Protein AF-A0AAV6DLA9-F1 (afdb_monomer_lite)

Secondary structure (DSSP, 8-state):
-PPP-----HHHHHHHHHHTT-PPPGGGHHHHHHHHHHHHHHHHHS-TTTS-PPPP-------S---------------

pLDDT: mean 76.75, std 19.41, range [39.91, 97.62]

Sequence (79 aa):
MAEPSVDITLDEVRERARLAGLPIPENRLAMVRGFLLNALRPIRALDSRTVRTLEPAVVFHPLGPPQGGEAGGGPEAAR

Foldseek 3Di:
DPDPPPQCDLVNQQVVCVVVVNHDDPVCSVVVSVVCCVVCVVVVVDPPVPDDDDDDPDDDDPPDDPPDDDDDDDDDDDD

Radius of gyration: 24.99 Å; chains: 1; bounding box: 70×58×29 Å

Structure (mmCIF, N/CA/C/O backbone):
data_AF-A0AAV6DLA9-F1
#
_entry.id   AF-A0AAV6DLA9-F1
#
loop_
_atom_site.group_PDB
_atom_site.id
_atom_site.type_symbol
_atom_site.label_atom_id
_atom_site.label_alt_id
_atom_site.label_comp_id
_atom_site.label_asym_id
_atom_site.label_entity_id
_atom_site.label_seq_id
_atom_site.pdbx_PDB_ins_code
_atom_site.Cartn_x
_atom_site.Cartn_y
_atom_site.Cartn_z
_atom_site.occupancy
_atom_site.B_iso_or_equiv
_atom_site.auth_seq_id
_atom_site.auth_comp_id
_atom_site.auth_asym_id
_atom_site.auth_atom_id
_atom_site.pdbx_PDB_model_num
ATOM 1 N N . MET A 1 1 ? 9.495 -23.735 -3.452 1.00 41.84 1 MET A N 1
ATOM 2 C CA . MET A 1 1 ? 9.121 -22.954 -2.254 1.00 41.84 1 MET A CA 1
ATOM 3 C C . MET A 1 1 ? 8.183 -21.860 -2.728 1.00 41.84 1 MET A C 1
ATOM 5 O O . MET A 1 1 ? 8.594 -21.101 -3.593 1.00 41.84 1 MET A O 1
ATOM 9 N N . ALA A 1 2 ? 6.924 -21.852 -2.287 1.00 43.44 2 ALA A N 1
ATOM 10 C CA . ALA A 1 2 ? 6.000 -20.770 -2.624 1.00 43.44 2 ALA A CA 1
ATOM 11 C C . ALA A 1 2 ? 6.491 -19.495 -1.927 1.00 43.44 2 ALA A C 1
ATOM 13 O O . ALA A 1 2 ? 6.713 -19.514 -0.716 1.00 43.44 2 ALA A O 1
ATOM 14 N N . GLU A 1 3 ? 6.735 -18.430 -2.690 1.00 48.84 3 GLU A N 1
ATOM 15 C CA . GLU A 1 3 ? 7.053 -17.121 -2.120 1.00 48.84 3 GLU A CA 1
ATOM 16 C C . GLU A 1 3 ? 5.883 -16.711 -1.207 1.00 48.84 3 GLU A C 1
ATOM 18 O O . GLU A 1 3 ? 4.724 -16.887 -1.601 1.00 48.84 3 GLU A O 1
ATOM 23 N N . PRO A 1 4 ? 6.138 -16.238 0.027 1.00 48.06 4 PRO A N 1
ATOM 24 C CA . PRO A 1 4 ? 5.063 -15.839 0.919 1.00 48.06 4 PRO A CA 1
ATOM 25 C C . PRO A 1 4 ? 4.293 -14.721 0.226 1.00 48.06 4 PRO A C 1
ATOM 27 O O . PRO A 1 4 ? 4.846 -13.658 -0.056 1.00 48.06 4 PRO A O 1
ATOM 30 N N . SER A 1 5 ? 3.021 -14.960 -0.086 1.00 55.69 5 SER A N 1
ATOM 31 C CA . SER A 1 5 ? 2.132 -13.905 -0.546 1.00 55.69 5 SER A CA 1
ATOM 32 C C . SER A 1 5 ? 2.096 -12.850 0.554 1.00 55.69 5 SER A C 1
ATOM 34 O O . SER A 1 5 ? 1.492 -13.073 1.603 1.00 55.69 5 SER A O 1
ATOM 36 N N . VAL A 1 6 ? 2.805 -11.736 0.354 1.00 64.06 6 VAL A N 1
ATOM 37 C CA . VAL A 1 6 ? 2.847 -10.636 1.320 1.00 64.06 6 VAL A CA 1
ATOM 38 C C . VAL A 1 6 ? 1.483 -9.964 1.285 1.00 64.06 6 VAL A C 1
ATOM 40 O O . VAL A 1 6 ? 1.212 -9.052 0.494 1.00 64.06 6 VAL A O 1
ATOM 43 N N . ASP A 1 7 ? 0.580 -10.492 2.092 1.00 79.75 7 ASP A N 1
ATOM 44 C CA . ASP A 1 7 ? -0.729 -9.914 2.292 1.00 79.75 7 ASP A CA 1
ATOM 45 C C . ASP A 1 7 ? -0.539 -8.589 3.037 1.00 79.75 7 ASP A C 1
ATOM 47 O O . ASP A 1 7 ? 0.130 -8.522 4.067 1.00 79.75 7 ASP A O 1
ATOM 51 N N . ILE A 1 8 ? -1.057 -7.497 2.476 1.00 89.50 8 ILE A N 1
ATOM 52 C CA . ILE A 1 8 ? -0.907 -6.171 3.087 1.00 89.50 8 ILE A CA 1
ATOM 53 C C . ILE A 1 8 ? -1.890 -6.112 4.250 1.00 89.50 8 ILE A C 1
ATOM 55 O O . ILE A 1 8 ? -3.095 -6.170 4.013 1.00 89.50 8 ILE A O 1
ATOM 59 N N . THR A 1 9 ? -1.418 -6.007 5.489 1.00 94.81 9 THR A N 1
ATOM 60 C CA . THR A 1 9 ? -2.282 -5.895 6.676 1.00 94.81 9 THR A CA 1
ATOM 61 C C . THR A 1 9 ? -2.655 -4.436 6.953 1.00 94.81 9 THR A C 1
ATOM 63 O O . THR A 1 9 ? -2.049 -3.514 6.411 1.00 94.81 9 THR A O 1
ATOM 66 N N . LEU A 1 10 ? -3.670 -4.197 7.791 1.00 96.06 10 LEU A N 1
ATOM 67 C CA . LEU A 1 10 ? -4.026 -2.830 8.203 1.00 96.06 10 LEU A CA 1
ATOM 68 C C . LEU A 1 10 ? -2.911 -2.174 9.029 1.00 96.06 10 LEU A C 1
ATOM 70 O O . LEU A 1 10 ? -2.668 -0.978 8.875 1.00 96.06 10 LEU A O 1
ATOM 74 N N . ASP A 1 11 ? -2.207 -2.961 9.843 1.00 95.38 11 ASP A N 1
ATOM 75 C CA . ASP A 1 11 ? -1.076 -2.484 10.641 1.00 95.38 11 ASP A CA 1
ATOM 76 C C . ASP A 1 11 ? 0.090 -2.047 9.754 1.00 95.38 11 ASP A C 1
ATOM 78 O O . ASP A 1 11 ? 0.662 -0.981 9.975 1.00 95.38 11 ASP A O 1
ATOM 82 N N . GLU A 1 12 ? 0.368 -2.800 8.687 1.00 94.94 12 GLU A N 1
ATOM 83 C CA . GLU A 1 12 ? 1.377 -2.432 7.692 1.00 94.94 12 GLU A CA 1
ATOM 84 C C . GLU A 1 12 ? 1.014 -1.116 6.988 1.00 94.94 12 GLU A C 1
ATOM 86 O O . GLU A 1 12 ? 1.871 -0.255 6.789 1.00 94.94 12 GLU A O 1
ATOM 91 N N . VAL A 1 13 ? -0.264 -0.920 6.633 1.00 95.94 13 VAL A N 1
ATOM 92 C CA . VAL A 1 13 ? -0.728 0.344 6.034 1.00 95.94 13 VAL A CA 1
ATOM 93 C C . VAL A 1 13 ? -0.535 1.503 7.007 1.00 95.94 13 VAL A C 1
ATOM 95 O O . VAL A 1 13 ? -0.030 2.548 6.600 1.00 95.94 13 VAL A O 1
ATOM 98 N N . ARG A 1 14 ? -0.899 1.323 8.281 1.00 96.69 14 ARG A N 1
ATOM 99 C CA . ARG A 1 14 ? -0.738 2.349 9.319 1.00 96.69 14 ARG A CA 1
ATOM 100 C C . ARG A 1 14 ? 0.728 2.735 9.496 1.00 96.69 14 ARG A C 1
ATOM 102 O O . ARG A 1 14 ? 1.055 3.921 9.482 1.00 96.69 14 ARG A O 1
ATOM 109 N N . GLU A 1 15 ? 1.607 1.747 9.625 1.00 96.00 15 GLU A N 1
ATOM 110 C CA . GLU A 1 15 ? 3.024 1.995 9.879 1.00 96.00 15 GLU A CA 1
ATOM 111 C C . GLU A 1 15 ? 3.716 2.635 8.673 1.00 96.00 15 GLU A C 1
ATOM 113 O O . GLU A 1 15 ? 4.421 3.634 8.819 1.00 96.00 15 GLU A O 1
ATOM 118 N N . ARG A 1 16 ? 3.445 2.157 7.452 1.00 94.75 16 ARG A N 1
ATOM 119 C CA . ARG A 1 16 ? 3.992 2.786 6.238 1.00 94.75 16 ARG A CA 1
ATOM 120 C C . ARG A 1 16 ? 3.502 4.213 6.048 1.00 94.75 16 ARG A C 1
ATOM 122 O O . ARG A 1 16 ? 4.284 5.079 5.669 1.00 94.75 16 ARG A O 1
ATOM 129 N N . ALA A 1 17 ? 2.226 4.466 6.322 1.00 96.06 17 ALA A N 1
ATOM 130 C CA . ALA A 1 17 ? 1.652 5.803 6.262 1.00 96.06 17 ALA A CA 1
ATOM 131 C C . ALA A 1 17 ? 2.329 6.755 7.261 1.00 96.06 17 ALA A C 1
ATOM 133 O O . ALA A 1 17 ? 2.669 7.884 6.906 1.00 96.06 17 ALA A O 1
ATOM 134 N N . ARG A 1 18 ? 2.609 6.275 8.481 1.00 96.69 18 ARG A N 1
ATOM 135 C CA . ARG A 1 18 ? 3.375 7.012 9.495 1.00 96.69 18 ARG A CA 1
ATOM 136 C C . ARG A 1 18 ? 4.795 7.324 9.016 1.00 96.69 18 ARG A C 1
ATOM 138 O O . ARG A 1 18 ? 5.218 8.473 9.112 1.00 96.69 18 ARG A O 1
ATOM 145 N N . LEU A 1 19 ? 5.509 6.335 8.473 1.00 96.50 19 LEU A N 1
ATOM 146 C CA . LEU A 1 19 ? 6.870 6.502 7.942 1.00 96.50 19 LEU A CA 1
ATOM 147 C C . LEU A 1 19 ? 6.928 7.470 6.752 1.00 96.50 19 LEU A C 1
ATOM 149 O O . LEU A 1 19 ? 7.901 8.202 6.605 1.00 96.50 19 LEU A O 1
ATOM 153 N N . ALA A 1 20 ? 5.878 7.507 5.931 1.00 95.69 20 ALA A N 1
ATOM 154 C CA . ALA A 1 20 ? 5.749 8.435 4.810 1.00 95.69 20 ALA A CA 1
ATOM 155 C C . ALA A 1 20 ? 5.308 9.854 5.225 1.00 95.69 20 ALA A C 1
ATOM 157 O O . ALA A 1 20 ? 5.187 10.722 4.364 1.00 95.69 20 ALA A O 1
ATOM 158 N N . GLY A 1 21 ? 5.027 10.098 6.512 1.00 96.56 21 GLY A N 1
ATOM 159 C CA . GLY A 1 21 ? 4.508 11.384 6.990 1.00 96.56 21 GLY A CA 1
ATOM 160 C C . GLY A 1 21 ? 3.069 11.677 6.544 1.00 96.56 21 GLY A C 1
ATOM 161 O O . GLY A 1 21 ? 2.650 12.831 6.534 1.00 96.56 21 GLY A O 1
ATOM 162 N N . L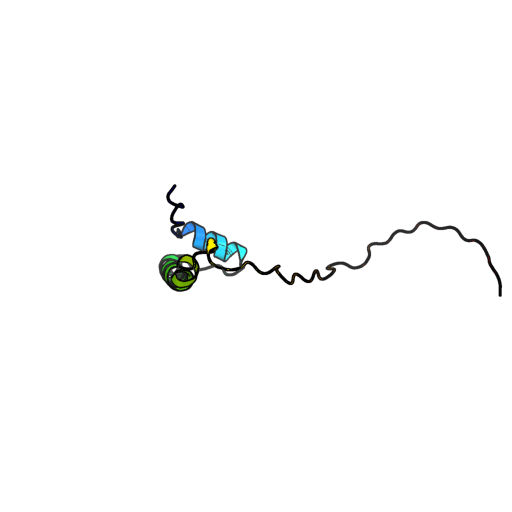EU A 1 22 ? 2.306 10.644 6.177 1.00 95.19 22 LEU A N 1
ATOM 163 C CA . LEU A 1 22 ? 0.936 10.736 5.668 1.00 95.19 22 LEU A CA 1
ATOM 164 C C . LEU A 1 22 ? -0.023 9.950 6.575 1.00 95.19 22 LEU A C 1
ATOM 166 O O . LEU A 1 22 ? -0.546 8.923 6.147 1.00 95.19 22 LEU A O 1
ATOM 170 N N . PRO A 1 23 ? -0.262 10.373 7.831 1.00 92.44 23 PRO A N 1
ATOM 171 C CA . PRO A 1 23 ? -1.116 9.625 8.748 1.00 92.44 23 PRO A CA 1
ATOM 172 C C . PRO A 1 23 ? -2.535 9.461 8.181 1.00 92.44 23 PRO A C 1
ATOM 174 O O . PRO A 1 23 ? -3.198 10.431 7.813 1.00 92.44 23 PRO A O 1
ATOM 177 N N . ILE A 1 24 ? -3.007 8.214 8.118 1.00 95.31 24 ILE A N 1
ATOM 178 C CA . ILE A 1 24 ? -4.334 7.863 7.601 1.00 95.31 24 ILE A CA 1
ATOM 179 C C . ILE A 1 24 ? -5.299 7.696 8.782 1.00 95.31 24 ILE A C 1
ATOM 181 O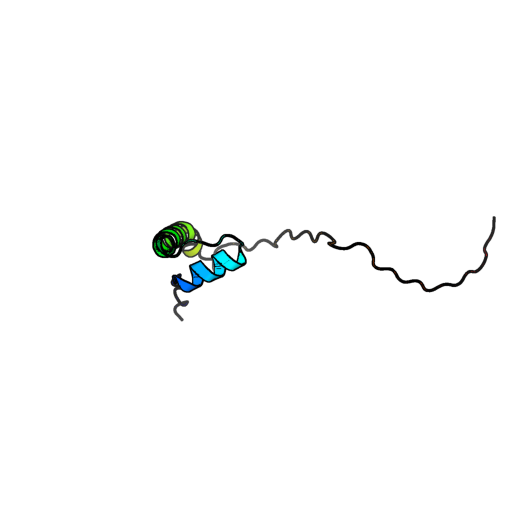 O . ILE A 1 24 ? -4.987 6.946 9.706 1.00 95.31 24 ILE A O 1
ATOM 185 N N . PRO A 1 25 ? -6.487 8.326 8.756 1.00 96.00 25 PRO A N 1
ATOM 186 C CA . PRO A 1 25 ? -7.530 8.068 9.747 1.00 96.00 25 PRO A CA 1
ATOM 187 C C . PRO A 1 25 ? -7.935 6.584 9.799 1.00 96.00 25 PRO A C 1
ATOM 189 O O . PRO A 1 25 ? -8.140 5.967 8.754 1.00 96.00 25 PRO A O 1
ATOM 192 N N . GLU A 1 26 ? -8.124 6.024 10.999 1.00 95.44 26 GLU A N 1
ATOM 193 C CA . GLU A 1 26 ? -8.431 4.591 11.203 1.00 95.44 26 GLU A CA 1
ATOM 194 C C . GLU A 1 26 ? -9.630 4.102 10.377 1.00 95.44 26 GLU A C 1
ATOM 196 O O . GLU A 1 26 ? -9.573 3.054 9.733 1.00 95.44 26 GLU A O 1
ATOM 201 N N . ASN A 1 27 ? -10.693 4.908 10.294 1.00 96.69 27 ASN A N 1
ATOM 202 C CA . ASN A 1 27 ? -11.893 4.588 9.513 1.00 96.69 27 ASN A CA 1
ATOM 203 C C . ASN A 1 27 ? -11.648 4.495 7.994 1.00 96.69 27 ASN A C 1
ATOM 205 O O . ASN A 1 27 ? -12.522 4.037 7.259 1.00 96.69 27 ASN A O 1
ATOM 209 N N . ARG A 1 28 ? -10.478 4.928 7.507 1.00 97.06 28 ARG A N 1
ATOM 210 C CA . ARG A 1 28 ? -10.076 4.871 6.096 1.00 97.06 28 ARG A CA 1
ATOM 211 C C . ARG A 1 28 ? -9.056 3.770 5.800 1.00 97.06 28 ARG A C 1
ATOM 213 O O . ARG A 1 28 ? -8.825 3.492 4.624 1.00 97.06 28 ARG A O 1
ATOM 220 N N . LEU A 1 29 ? -8.475 3.108 6.806 1.00 96.69 29 LEU A N 1
ATOM 221 C CA . LEU A 1 29 ? -7.402 2.124 6.589 1.00 96.69 29 LEU A CA 1
ATOM 222 C C . LEU A 1 29 ? -7.829 0.963 5.686 1.00 96.69 29 LEU A C 1
ATOM 224 O O . LEU A 1 29 ? -7.088 0.586 4.780 1.00 96.69 29 LEU A O 1
ATOM 228 N N . ALA A 1 30 ? -9.039 0.429 5.875 1.00 96.38 30 ALA A N 1
ATOM 229 C CA . ALA A 1 30 ? -9.550 -0.666 5.048 1.00 96.38 30 ALA A CA 1
ATOM 230 C C . ALA A 1 30 ? -9.702 -0.264 3.571 1.00 96.38 30 ALA A C 1
ATOM 232 O O . ALA A 1 30 ? -9.367 -1.040 2.674 1.00 96.38 30 ALA A O 1
ATOM 233 N N . MET A 1 31 ? -10.146 0.970 3.320 1.00 97.62 31 MET A N 1
ATOM 234 C CA . MET A 1 31 ? -10.267 1.522 1.971 1.00 97.62 31 MET A CA 1
ATOM 235 C C . MET A 1 31 ? -8.890 1.680 1.317 1.00 97.62 31 MET A C 1
ATOM 237 O O . MET A 1 31 ? -8.682 1.218 0.196 1.00 97.62 31 MET A O 1
ATOM 241 N N . VAL A 1 32 ? -7.927 2.265 2.037 1.00 96.75 32 VAL A N 1
ATOM 242 C CA . VAL A 1 32 ? -6.561 2.451 1.524 1.00 96.75 32 VAL A CA 1
ATOM 243 C C . VAL A 1 32 ? -5.876 1.112 1.262 1.00 96.75 32 VAL A C 1
ATOM 245 O O . VAL A 1 32 ? -5.260 0.945 0.211 1.00 96.75 32 VAL A O 1
ATOM 248 N N . ARG A 1 33 ? -6.038 0.123 2.150 1.00 96.00 33 ARG A N 1
ATOM 249 C CA . ARG A 1 33 ? -5.568 -1.251 1.919 1.00 96.00 33 ARG A CA 1
ATOM 250 C C . ARG A 1 33 ? -6.097 -1.798 0.591 1.00 96.00 33 ARG A C 1
ATOM 252 O O . ARG A 1 33 ? -5.322 -2.345 -0.189 1.00 96.00 33 ARG A O 1
ATOM 259 N N . GLY A 1 34 ? -7.390 -1.622 0.311 1.00 95.50 34 GLY A N 1
ATOM 260 C CA . GLY A 1 34 ? -7.999 -2.031 -0.958 1.00 95.50 34 GLY A CA 1
ATOM 261 C C . GLY A 1 34 ? -7.363 -1.348 -2.173 1.00 95.50 34 GLY A C 1
ATOM 262 O O . GLY A 1 34 ? -7.028 -2.016 -3.153 1.00 95.50 34 GLY A O 1
ATOM 263 N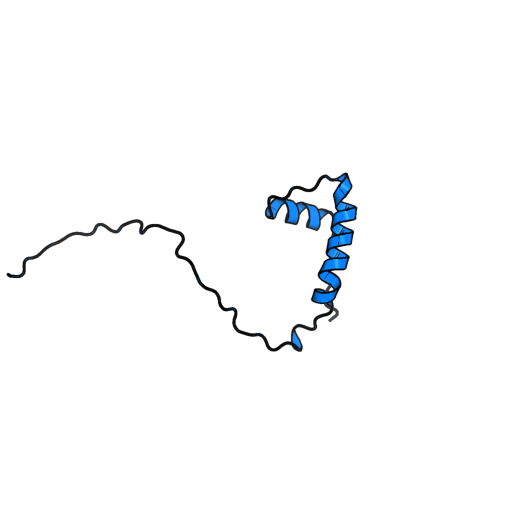 N . PHE A 1 35 ? -7.127 -0.035 -2.097 1.00 95.69 35 PHE A N 1
ATOM 264 C CA . PHE A 1 35 ? -6.436 0.697 -3.162 1.00 95.69 35 PHE A CA 1
ATOM 265 C C . PHE A 1 35 ? -5.007 0.200 -3.380 1.00 95.69 35 PHE A C 1
ATOM 267 O O . PHE A 1 35 ? -4.624 -0.030 -4.524 1.00 95.69 35 PHE A O 1
ATOM 274 N N . LEU A 1 36 ? -4.248 -0.037 -2.310 1.00 93.81 36 LEU A N 1
ATOM 275 C CA . LEU A 1 36 ? -2.880 -0.549 -2.399 1.00 93.81 36 LEU A CA 1
ATOM 276 C C . LEU A 1 36 ? -2.829 -1.949 -3.017 1.00 93.81 36 LEU A C 1
ATOM 278 O O . LEU A 1 36 ? -2.013 -2.191 -3.903 1.00 93.81 36 LEU A O 1
ATOM 282 N N . LEU A 1 37 ? -3.723 -2.857 -2.614 1.00 92.69 37 LEU A N 1
ATOM 283 C CA . LEU A 1 37 ? -3.803 -4.201 -3.198 1.00 92.69 37 LEU A CA 1
ATOM 284 C C . LEU A 1 37 ? -4.079 -4.152 -4.706 1.00 92.69 37 LEU A C 1
ATOM 286 O O . LEU A 1 37 ? -3.476 -4.901 -5.475 1.00 92.69 37 LEU A O 1
ATOM 290 N N . ASN A 1 38 ? -4.961 -3.252 -5.139 1.00 93.31 38 ASN A N 1
ATOM 291 C CA . ASN A 1 38 ? -5.276 -3.077 -6.554 1.00 93.31 38 ASN A CA 1
ATOM 292 C C . ASN A 1 38 ? -4.120 -2.438 -7.327 1.00 93.31 38 ASN A C 1
ATOM 294 O O . ASN A 1 38 ? -3.743 -2.948 -8.380 1.00 93.31 38 ASN A O 1
ATOM 298 N N . ALA A 1 39 ? -3.535 -1.367 -6.791 1.00 92.94 39 ALA A N 1
ATOM 299 C CA . ALA A 1 39 ? -2.451 -0.631 -7.431 1.00 92.94 39 ALA A CA 1
ATOM 300 C C . ALA A 1 39 ? -1.168 -1.463 -7.561 1.00 92.94 39 ALA A C 1
ATOM 302 O O . ALA A 1 39 ? -0.461 -1.353 -8.557 1.00 92.94 39 ALA A O 1
ATOM 303 N N . LEU A 1 40 ? -0.876 -2.326 -6.582 1.00 89.38 40 LEU A N 1
ATOM 304 C CA . LEU A 1 40 ? 0.322 -3.169 -6.585 1.00 89.38 40 LEU A CA 1
ATOM 305 C C . LEU A 1 40 ? 0.152 -4.462 -7.387 1.00 89.38 40 LEU A C 1
ATOM 307 O O . LEU A 1 40 ? 1.139 -5.153 -7.633 1.00 89.38 40 LEU A O 1
ATOM 311 N N . ARG A 1 41 ? -1.070 -4.799 -7.813 1.00 88.94 41 ARG A N 1
ATOM 312 C CA . ARG A 1 41 ? -1.352 -6.026 -8.570 1.00 88.94 41 ARG A CA 1
ATOM 313 C C . ARG A 1 41 ? -0.489 -6.172 -9.833 1.00 88.94 41 ARG A C 1
ATOM 315 O O . ARG A 1 41 ? 0.077 -7.249 -9.993 1.00 88.94 41 ARG A O 1
ATOM 322 N N . PRO A 1 42 ? -0.322 -5.146 -10.696 1.00 87.44 42 PRO A N 1
ATOM 323 C CA . PRO A 1 42 ? 0.514 -5.274 -11.889 1.00 87.44 42 PRO A CA 1
ATOM 324 C C . PRO A 1 42 ? 1.984 -5.502 -11.536 1.00 87.44 42 PRO A C 1
ATOM 326 O O . PRO A 1 42 ? 2.642 -6.317 -12.164 1.00 87.44 42 PRO A O 1
ATOM 329 N N . ILE A 1 43 ? 2.479 -4.833 -10.489 1.00 84.31 43 ILE A N 1
ATOM 330 C CA . ILE A 1 43 ? 3.873 -4.950 -10.041 1.00 84.31 43 ILE A CA 1
ATOM 331 C C . ILE A 1 43 ? 4.143 -6.346 -9.475 1.00 84.31 43 ILE A C 1
ATOM 333 O O . ILE A 1 43 ? 5.174 -6.935 -9.762 1.00 84.31 43 ILE A O 1
ATOM 337 N N . ARG A 1 44 ? 3.200 -6.906 -8.710 1.00 82.88 44 ARG A N 1
ATOM 338 C CA . ARG A 1 44 ? 3.291 -8.276 -8.177 1.00 82.88 44 ARG A CA 1
ATOM 339 C C . ARG A 1 44 ? 3.181 -9.353 -9.254 1.00 82.88 44 ARG A C 1
ATOM 341 O O . ARG A 1 44 ? 3.644 -10.463 -9.037 1.00 82.88 44 ARG A O 1
ATOM 348 N N . AL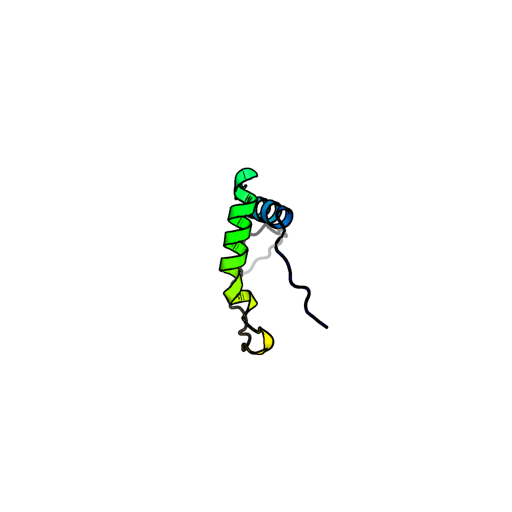A A 1 45 ? 2.540 -9.039 -10.378 1.00 84.25 45 ALA A N 1
ATOM 349 C CA . ALA A 1 45 ? 2.447 -9.933 -11.525 1.00 84.25 45 ALA A CA 1
ATOM 350 C C . ALA A 1 45 ? 3.715 -9.915 -12.398 1.00 84.25 45 ALA A C 1
ATOM 352 O O . ALA A 1 45 ? 3.864 -10.786 -13.252 1.00 84.25 45 ALA A O 1
ATOM 353 N N . LEU A 1 46 ? 4.619 -8.943 -12.204 1.00 81.69 46 LEU A N 1
ATOM 354 C CA . LEU A 1 46 ? 5.915 -8.936 -12.878 1.00 81.69 46 LEU A CA 1
ATOM 355 C C . LEU A 1 46 ? 6.796 -10.040 -12.292 1.00 81.69 46 LEU A C 1
ATOM 357 O O . LEU A 1 46 ? 7.158 -10.001 -11.117 1.00 81.69 46 LEU A O 1
ATOM 361 N N . ASP A 1 47 ? 7.202 -10.986 -13.135 1.00 70.69 47 ASP A N 1
ATOM 362 C CA . ASP A 1 47 ? 8.282 -11.903 -12.790 1.00 70.69 47 ASP A CA 1
ATOM 363 C C . ASP A 1 47 ? 9.622 -11.174 -12.936 1.00 70.69 47 ASP A C 1
ATOM 365 O O . ASP A 1 47 ? 10.150 -11.007 -14.040 1.00 70.69 47 ASP A O 1
ATOM 369 N N . SER A 1 48 ? 10.185 -10.737 -11.810 1.00 69.62 48 SER A N 1
ATOM 370 C CA . SER A 1 48 ? 11.465 -10.025 -11.763 1.00 69.62 48 SER A CA 1
ATOM 371 C C . SER A 1 48 ? 12.636 -10.833 -12.330 1.00 69.62 48 SER A C 1
ATOM 373 O O . SER A 1 48 ? 13.627 -10.233 -12.740 1.00 69.62 48 SER A O 1
ATOM 375 N N . ARG A 1 49 ? 12.526 -12.168 -12.425 1.00 68.06 49 ARG A N 1
ATOM 376 C CA . ARG A 1 49 ? 13.558 -13.042 -13.011 1.00 68.06 49 ARG A CA 1
ATOM 377 C C . ARG A 1 49 ? 13.563 -13.018 -14.540 1.00 68.06 49 ARG A C 1
ATOM 379 O O . ARG A 1 49 ? 14.545 -13.428 -15.151 1.00 68.06 49 ARG A O 1
ATOM 386 N N . THR A 1 50 ? 12.488 -12.531 -15.158 1.00 67.69 50 THR A N 1
ATOM 387 C CA . THR A 1 50 ? 12.365 -12.402 -16.622 1.00 67.69 50 THR A CA 1
ATOM 388 C C . THR A 1 50 ? 12.757 -11.018 -17.136 1.00 67.69 50 THR A C 1
ATOM 390 O O . THR A 1 50 ? 12.912 -10.820 -18.342 1.00 67.69 50 THR A O 1
ATOM 393 N N . VAL A 1 51 ? 12.951 -10.055 -16.232 1.00 70.25 51 VAL A N 1
ATOM 394 C CA . VAL A 1 51 ? 13.310 -8.677 -16.567 1.00 70.25 51 VAL A CA 1
ATOM 395 C C . VAL A 1 51 ? 14.825 -8.516 -16.481 1.00 70.25 51 VAL A C 1
ATOM 397 O O . VAL A 1 51 ? 15.434 -8.792 -15.451 1.00 70.25 51 VAL A O 1
ATOM 400 N N . ARG A 1 52 ? 15.451 -8.028 -17.560 1.00 70.38 52 ARG A N 1
ATOM 401 C CA . ARG A 1 52 ? 16.871 -7.652 -17.546 1.00 70.38 52 ARG A CA 1
ATOM 402 C C . ARG A 1 52 ? 17.056 -6.486 -16.574 1.00 70.38 52 ARG A C 1
ATOM 404 O O . ARG A 1 52 ? 16.660 -5.363 -16.880 1.00 70.38 52 ARG A O 1
ATOM 411 N N . THR A 1 53 ? 17.646 -6.751 -15.414 1.00 70.06 53 THR A N 1
ATOM 412 C CA . THR A 1 53 ? 17.970 -5.720 -14.427 1.00 70.06 53 THR A CA 1
ATOM 413 C C . THR A 1 53 ? 18.987 -4.758 -15.029 1.00 70.06 53 THR A C 1
ATOM 415 O O . THR A 1 53 ? 20.075 -5.166 -15.436 1.00 70.06 53 THR A O 1
ATOM 418 N N . LEU A 1 54 ? 18.611 -3.486 -15.135 1.00 80.06 54 LEU A N 1
ATOM 419 C CA . LEU A 1 54 ? 19.544 -2.413 -15.451 1.00 80.06 54 LEU A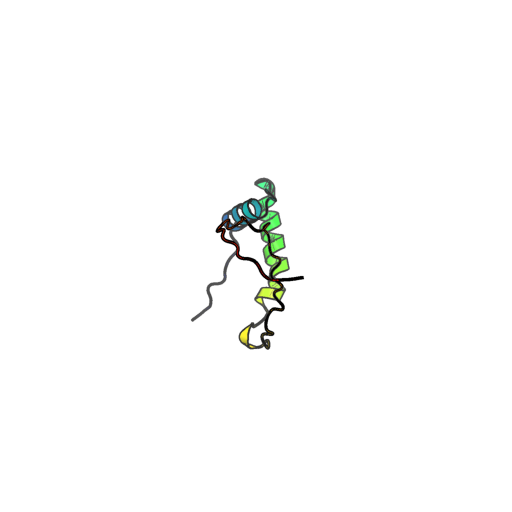 CA 1
ATOM 420 C C . LEU A 1 54 ? 20.168 -1.913 -14.151 1.00 80.06 54 LEU A C 1
ATOM 422 O O . LEU A 1 54 ? 19.487 -1.859 -13.125 1.00 80.06 54 LEU A O 1
ATOM 426 N N . GLU A 1 55 ? 21.440 -1.527 -14.211 1.00 79.75 55 GLU A N 1
ATOM 427 C CA . GLU A 1 55 ? 22.089 -0.853 -13.090 1.00 79.75 55 GLU A CA 1
ATOM 428 C C . GLU A 1 55 ? 21.330 0.449 -12.780 1.00 79.75 55 GLU A C 1
ATOM 430 O O . GLU A 1 55 ? 21.077 1.243 -13.698 1.00 79.75 55 GLU A O 1
ATOM 435 N N . PRO A 1 56 ? 20.916 0.683 -11.521 1.00 76.31 56 PRO A N 1
ATOM 436 C CA . PRO A 1 56 ? 20.219 1.903 -11.163 1.00 76.31 56 PRO A CA 1
ATOM 437 C C . PRO A 1 56 ? 21.167 3.092 -11.345 1.00 76.31 56 PRO A C 1
ATOM 439 O O . PRO A 1 56 ? 22.277 3.109 -10.817 1.00 76.31 56 PRO A O 1
ATOM 442 N N . ALA A 1 57 ? 20.716 4.113 -12.074 1.00 79.81 57 ALA A N 1
ATOM 443 C CA . ALA A 1 57 ? 21.447 5.365 -12.253 1.00 79.81 57 ALA A CA 1
ATOM 444 C C . ALA A 1 57 ? 21.382 6.215 -10.969 1.00 79.81 57 ALA A C 1
ATOM 446 O O . ALA A 1 57 ? 20.730 7.259 -10.923 1.00 79.81 57 ALA A O 1
ATOM 447 N N . VAL A 1 58 ? 22.001 5.732 -9.891 1.00 76.44 58 VAL A N 1
ATOM 448 C CA . VAL A 1 58 ? 22.034 6.425 -8.600 1.00 76.44 58 VAL A CA 1
ATOM 449 C C . VAL A 1 58 ? 23.008 7.597 -8.687 1.00 76.44 58 VAL A C 1
ATOM 451 O O . VAL A 1 58 ? 24.199 7.412 -8.924 1.00 76.44 58 VAL A O 1
ATOM 454 N N . VAL A 1 59 ? 22.507 8.810 -8.457 1.00 79.19 59 VAL A N 1
ATOM 455 C CA . VAL A 1 59 ? 23.333 10.011 -8.286 1.00 79.19 59 VAL A CA 1
ATOM 456 C C . VAL A 1 59 ? 23.307 10.388 -6.810 1.00 79.19 59 VAL A C 1
ATOM 458 O O . VAL A 1 59 ? 22.262 10.759 -6.277 1.00 79.19 59 VAL A O 1
ATOM 461 N N . PHE A 1 60 ? 24.451 10.296 -6.136 1.00 77.12 60 PHE A N 1
ATOM 462 C CA . PHE A 1 60 ? 24.578 10.735 -4.749 1.00 77.12 60 PHE A CA 1
ATOM 463 C C . PHE A 1 60 ? 24.764 12.251 -4.711 1.00 77.12 60 PHE A C 1
ATOM 465 O O . PHE A 1 60 ? 25.763 12.774 -5.201 1.00 77.12 60 PHE A O 1
ATOM 472 N N . HIS A 1 61 ? 23.803 12.963 -4.126 1.00 75.44 61 HIS A N 1
ATOM 473 C CA . HIS A 1 61 ? 23.998 14.366 -3.776 1.00 75.44 61 HIS A CA 1
ATOM 474 C C . HIS A 1 61 ? 24.762 14.449 -2.445 1.00 75.44 61 HIS A C 1
ATOM 476 O O . HIS A 1 61 ? 24.338 13.810 -1.478 1.00 75.44 61 HIS A O 1
ATOM 482 N N . PRO A 1 62 ? 25.855 15.227 -2.350 1.00 71.00 62 PRO A N 1
ATOM 483 C CA . PRO A 1 62 ? 26.503 15.488 -1.074 1.00 71.00 62 PRO A CA 1
ATOM 484 C C . PRO A 1 62 ? 25.581 16.364 -0.213 1.00 71.00 62 PRO A C 1
ATOM 486 O O . PRO A 1 62 ? 25.508 17.578 -0.379 1.00 71.00 62 PRO A O 1
ATOM 489 N N . LEU A 1 63 ? 24.841 15.744 0.706 1.00 66.38 63 LEU A N 1
ATOM 490 C CA . LEU A 1 63 ? 24.101 16.442 1.757 1.00 66.38 63 LEU A CA 1
ATOM 491 C C . LEU A 1 63 ? 25.053 16.731 2.922 1.00 66.38 63 LEU A C 1
ATOM 493 O O . LEU A 1 63 ? 25.084 16.007 3.913 1.00 66.38 63 LEU A O 1
ATOM 497 N N . GLY A 1 64 ? 25.851 17.788 2.793 1.00 59.22 64 GLY A N 1
ATOM 498 C CA . GLY A 1 64 ? 26.601 18.335 3.921 1.00 59.22 64 GLY A CA 1
ATOM 499 C C . GLY A 1 64 ? 27.641 19.380 3.511 1.00 59.22 64 GLY A C 1
ATOM 500 O O . GLY A 1 64 ? 28.371 19.151 2.547 1.00 59.22 64 GLY A O 1
ATOM 501 N N . PRO A 1 65 ? 27.746 20.521 4.219 1.00 56.81 65 PRO A N 1
ATOM 502 C CA . PRO A 1 65 ? 28.917 21.381 4.099 1.00 56.81 65 PRO A CA 1
ATOM 503 C C . PRO A 1 65 ? 30.161 20.638 4.625 1.00 56.81 65 PRO A C 1
ATOM 505 O O . PRO A 1 65 ? 30.031 19.818 5.541 1.00 56.81 65 PRO A O 1
ATOM 508 N N . PRO A 1 66 ? 31.365 20.908 4.087 1.00 55.00 66 PRO A N 1
ATOM 509 C CA . PRO A 1 66 ? 32.597 20.353 4.634 1.00 55.00 66 PRO A CA 1
ATOM 510 C C . PRO A 1 66 ? 32.765 20.841 6.080 1.00 55.00 66 PRO A C 1
ATOM 512 O O . PRO A 1 66 ? 33.053 22.010 6.323 1.00 55.00 66 PRO A O 1
ATOM 515 N N . GLN A 1 67 ? 32.552 19.954 7.053 1.00 57.31 67 GLN A N 1
ATOM 516 C CA . GLN A 1 67 ? 32.983 20.191 8.428 1.00 57.31 67 GLN A CA 1
ATOM 517 C C . GLN A 1 67 ? 34.505 20.030 8.451 1.00 57.31 67 GLN A C 1
ATOM 519 O O . GLN A 1 67 ? 35.032 18.995 8.044 1.00 57.31 67 GLN A O 1
ATOM 524 N N . GLY A 1 68 ? 35.183 21.125 8.791 1.00 54.53 68 GLY A N 1
ATOM 525 C CA . GLY A 1 68 ? 36.588 21.362 8.490 1.00 54.53 68 GLY A CA 1
ATOM 526 C C . GLY A 1 68 ? 37.594 20.448 9.185 1.00 54.53 68 GLY A C 1
ATOM 527 O O . GLY A 1 68 ? 37.339 19.863 10.234 1.00 54.53 68 GLY A O 1
ATOM 528 N N . GLY A 1 69 ? 38.785 20.408 8.592 1.00 43.47 69 GLY A N 1
ATOM 529 C CA . GLY A 1 69 ? 40.019 20.059 9.277 1.00 43.47 69 GLY A CA 1
ATOM 530 C C . GLY A 1 69 ? 40.953 21.263 9.243 1.00 43.47 69 GLY A C 1
ATOM 531 O O . GLY A 1 69 ? 41.549 21.549 8.208 1.00 43.47 69 GLY A O 1
ATOM 532 N N . GLU A 1 70 ? 41.069 21.969 10.367 1.00 53.41 70 GLU A N 1
ATOM 533 C CA . GLU A 1 70 ? 42.276 22.734 10.661 1.00 53.41 70 GLU A CA 1
ATOM 534 C C . GLU A 1 70 ? 43.409 21.743 10.956 1.00 53.41 70 GLU A C 1
ATOM 536 O O . GLU A 1 70 ? 43.319 20.937 11.881 1.00 53.41 70 GLU A O 1
ATOM 541 N N . ALA A 1 71 ? 44.488 21.818 10.184 1.00 46.78 71 ALA A N 1
ATOM 542 C CA . ALA A 1 71 ? 45.821 21.394 10.595 1.00 46.78 71 ALA A CA 1
ATOM 543 C C . ALA A 1 71 ? 46.824 22.236 9.800 1.00 46.78 71 ALA A C 1
ATOM 545 O O . ALA A 1 71 ? 46.811 22.241 8.571 1.00 46.78 71 ALA A O 1
ATOM 546 N N . GLY A 1 72 ? 47.599 23.037 10.526 1.00 43.22 72 GLY A N 1
ATOM 547 C CA . GLY A 1 72 ? 48.363 24.148 9.985 1.00 43.22 72 GLY A CA 1
ATOM 548 C C . GLY A 1 72 ? 49.714 23.811 9.361 1.00 43.22 72 GLY A C 1
ATOM 549 O O . GLY A 1 72 ? 50.057 22.660 9.111 1.00 43.22 72 GLY A O 1
ATOM 550 N N . GLY A 1 73 ? 50.489 24.883 9.182 1.00 39.91 73 GLY A N 1
ATOM 551 C CA . GLY A 1 73 ? 51.910 24.856 8.839 1.00 39.91 73 GLY A CA 1
ATOM 552 C C . GLY A 1 73 ? 52.202 25.413 7.449 1.00 39.91 73 GLY A C 1
ATOM 553 O O . GLY A 1 73 ? 51.993 24.734 6.452 1.00 39.91 73 GLY A O 1
ATOM 554 N N . GLY A 1 74 ? 52.740 26.637 7.388 1.00 43.12 74 GLY A N 1
ATOM 555 C CA . GLY A 1 74 ? 53.538 27.067 6.232 1.00 43.12 74 GLY A CA 1
ATOM 556 C C . GLY A 1 74 ? 54.758 26.145 6.034 1.00 43.12 74 GLY A C 1
ATOM 557 O O . GLY A 1 74 ? 55.116 25.404 6.954 1.00 43.12 74 GLY A O 1
ATOM 558 N N . PRO A 1 75 ? 55.424 26.200 4.866 1.00 49.34 75 PRO A N 1
ATOM 559 C CA . PRO A 1 75 ? 56.274 27.360 4.605 1.00 49.34 75 PRO A CA 1
ATOM 560 C C . PRO A 1 75 ? 56.207 27.922 3.170 1.00 49.34 75 PRO A C 1
ATOM 562 O O . PRO A 1 75 ? 55.839 27.250 2.214 1.00 49.34 75 PRO A O 1
ATOM 565 N N . GLU A 1 76 ? 56.569 29.203 3.089 1.00 48.22 76 GLU A N 1
ATOM 566 C CA . GLU A 1 76 ? 57.321 29.894 2.030 1.00 48.22 76 GLU A CA 1
ATOM 567 C C . GLU A 1 76 ? 57.598 29.149 0.704 1.00 48.22 76 GLU A C 1
ATOM 569 O O . GLU A 1 76 ? 58.335 28.166 0.683 1.00 48.22 76 GLU A O 1
ATOM 574 N N . ALA A 1 77 ? 57.139 29.724 -0.420 1.00 43.53 77 ALA A N 1
ATOM 575 C CA . ALA A 1 77 ? 57.884 29.736 -1.687 1.00 43.53 77 ALA A CA 1
ATOM 576 C C . ALA A 1 77 ? 57.361 30.815 -2.664 1.00 43.53 77 ALA A C 1
ATOM 578 O O . ALA A 1 77 ? 56.286 30.684 -3.241 1.00 43.53 77 ALA A O 1
ATOM 579 N N . ALA A 1 78 ? 58.185 31.851 -2.852 1.00 47.66 78 ALA A N 1
ATOM 580 C CA . ALA A 1 78 ? 58.462 32.584 -4.095 1.00 47.66 78 ALA A CA 1
ATOM 581 C C . ALA A 1 78 ? 57.301 33.022 -5.021 1.00 47.66 78 ALA A C 1
ATOM 583 O O . ALA A 1 78 ? 56.828 32.244 -5.852 1.00 47.66 78 ALA A O 1
ATOM 584 N N . ARG A 1 79 ? 57.026 34.334 -5.042 1.00 42.06 79 ARG A N 1
ATOM 585 C CA . ARG A 1 79 ? 57.345 35.248 -6.165 1.00 42.06 79 ARG A CA 1
ATOM 586 C C . ARG A 1 79 ? 56.961 36.688 -5.847 1.00 42.06 79 ARG A C 1
ATOM 588 O O . ARG A 1 79 ? 55.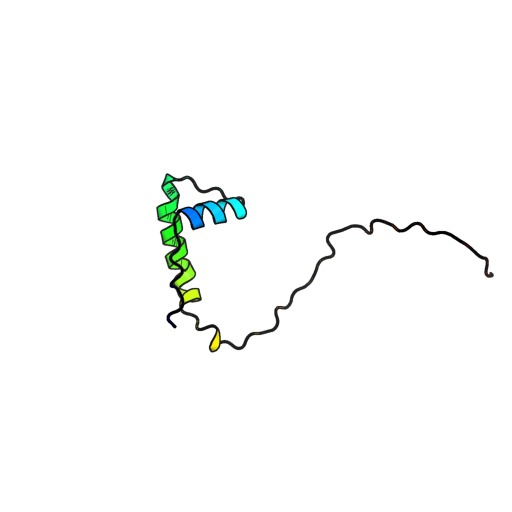861 36.889 -5.295 1.00 42.06 79 ARG A O 1
#